Protein AF-A0AAV4YHL2-F1 (afdb_monomer_lite)

Foldseek 3Di:
DDLVLLLVLLQVLQCVVVDHADAPVRLVVQQVPDPDPQSHWAWLVRLCVLQVHDSVQLSVLSNPQAGPLGFGRFHFNHAYPVRTTTGRSNSSVVSSPPDRD

Radius of gyration: 12.8 Å; chains: 1; bounding box: 37×28×37 Å

pLDDT: mean 86.25, std 10.72, range [50.25, 96.12]

Sequence (101 aa):
MKHDEVIAKARAQAAIDGKPSQGIGAVGATNRMAKDYWDRKLSLKEVSVLLNVTMSALKVGIATGTLPDGRTCPRVSAVTGSRVMFFDGVEVKAVMEQKRR

Structure (mmCIF, N/CA/C/O backbone):
data_AF-A0AAV4YHL2-F1
#
_entry.id   AF-A0AAV4YHL2-F1
#
loop_
_atom_site.group_PDB
_atom_site.id
_atom_site.type_symbol
_atom_site.label_atom_id
_atom_site.label_alt_id
_atom_site.label_comp_id
_atom_site.label_asym_id
_atom_site.label_entity_id
_atom_site.label_seq_id
_atom_site.pdbx_PDB_ins_code
_atom_site.Cartn_x
_atom_site.Cartn_y
_atom_site.Cartn_z
_atom_site.occupancy
_atom_site.B_iso_or_equiv
_atom_site.auth_seq_id
_atom_site.auth_comp_id
_atom_site.auth_asym_id
_atom_site.auth_atom_id
_atom_site.pdbx_PDB_model_num
ATOM 1 N N . MET A 1 1 ? 0.097 0.958 19.007 1.00 62.22 1 MET A N 1
ATOM 2 C CA . MET A 1 1 ? 0.566 -0.103 18.089 1.00 62.22 1 MET A CA 1
ATOM 3 C C . MET A 1 1 ? 2.025 0.153 17.768 1.00 62.22 1 MET A C 1
ATOM 5 O O . MET A 1 1 ? 2.362 1.301 17.481 1.00 62.22 1 MET A O 1
ATOM 9 N N . LYS A 1 2 ? 2.896 -0.852 17.890 1.00 81.38 2 LYS A N 1
ATOM 10 C CA . LYS A 1 2 ? 4.342 -0.656 17.693 1.00 81.38 2 LYS A CA 1
ATOM 11 C C . LYS A 1 2 ? 4.667 -0.671 16.198 1.00 81.38 2 LYS A C 1
ATOM 13 O O . LYS A 1 2 ? 4.074 -1.429 15.438 1.00 81.38 2 LYS A O 1
ATOM 18 N N . HIS A 1 3 ? 5.606 0.169 15.761 1.00 80.69 3 HIS A N 1
ATOM 19 C CA . HIS A 1 3 ? 5.966 0.273 14.340 1.00 80.69 3 HIS A CA 1
ATOM 20 C C . HIS A 1 3 ? 6.421 -1.075 13.752 1.00 80.69 3 HIS A C 1
ATOM 22 O O . HIS A 1 3 ? 6.086 -1.385 12.611 1.00 80.69 3 HIS A O 1
ATOM 28 N N . ASP A 1 4 ? 7.099 -1.907 14.547 1.00 84.69 4 ASP A N 1
ATOM 29 C CA . ASP A 1 4 ? 7.560 -3.235 14.130 1.00 84.69 4 ASP A CA 1
ATOM 30 C C . ASP A 1 4 ? 6.414 -4.219 13.839 1.00 84.69 4 ASP A C 1
ATOM 32 O O . ASP A 1 4 ? 6.536 -5.033 12.927 1.00 84.69 4 ASP A O 1
ATOM 36 N N . GLU A 1 5 ? 5.274 -4.109 14.531 1.00 85.94 5 GLU A N 1
ATOM 37 C CA . GLU A 1 5 ? 4.090 -4.948 14.273 1.00 85.94 5 GLU A CA 1
ATOM 38 C C . GLU A 1 5 ? 3.492 -4.644 12.895 1.00 85.94 5 GLU A C 1
ATOM 40 O O . GLU A 1 5 ? 3.104 -5.553 12.158 1.00 85.94 5 GLU A O 1
ATOM 45 N N . VAL A 1 6 ? 3.472 -3.361 12.517 1.00 86.69 6 VAL A N 1
ATOM 46 C CA . VAL A 1 6 ? 3.022 -2.917 11.190 1.00 86.69 6 VAL A CA 1
ATOM 47 C C . VAL A 1 6 ? 3.952 -3.468 10.111 1.00 86.69 6 VAL A C 1
ATOM 49 O O . VAL A 1 6 ? 3.477 -3.985 9.105 1.00 86.69 6 VAL A O 1
ATOM 52 N N . ILE A 1 7 ? 5.271 -3.415 10.329 1.00 87.50 7 ILE A N 1
ATOM 53 C CA . ILE A 1 7 ? 6.257 -3.960 9.385 1.00 87.50 7 ILE A CA 1
ATOM 54 C C . ILE A 1 7 ? 6.133 -5.481 9.259 1.00 87.50 7 ILE A C 1
ATOM 56 O O . ILE A 1 7 ? 6.202 -6.000 8.146 1.00 87.50 7 ILE A O 1
ATOM 60 N N . ALA A 1 8 ? 5.927 -6.200 10.364 1.00 87.38 8 ALA A N 1
ATOM 61 C CA . ALA A 1 8 ? 5.736 -7.647 10.342 1.00 87.38 8 ALA A CA 1
ATOM 62 C C . ALA A 1 8 ? 4.487 -8.036 9.535 1.00 87.38 8 ALA A C 1
ATOM 64 O O . ALA A 1 8 ? 4.572 -8.890 8.652 1.00 87.38 8 ALA A O 1
ATOM 65 N N . LYS A 1 9 ? 3.355 -7.352 9.758 1.00 86.31 9 LYS A N 1
ATOM 66 C CA . LYS A 1 9 ? 2.130 -7.564 8.971 1.00 86.31 9 LYS A CA 1
ATOM 67 C C . LYS A 1 9 ? 2.300 -7.189 7.502 1.00 86.31 9 LYS A C 1
ATOM 69 O O . LYS A 1 9 ? 1.885 -7.952 6.638 1.00 86.31 9 LYS A O 1
ATOM 74 N N . ALA A 1 10 ? 2.956 -6.070 7.212 1.00 86.12 10 ALA A N 1
ATOM 75 C CA . ALA A 1 10 ? 3.250 -5.643 5.848 1.00 86.12 10 ALA A CA 1
ATOM 76 C C . ALA A 1 10 ? 4.118 -6.667 5.095 1.00 86.12 10 ALA A C 1
ATOM 78 O O . ALA A 1 10 ? 3.869 -6.960 3.929 1.00 86.12 10 ALA A O 1
ATOM 79 N N . ARG A 1 11 ? 5.119 -7.252 5.766 1.00 86.38 11 ARG A N 1
ATOM 80 C CA . ARG A 1 11 ? 5.947 -8.329 5.201 1.00 86.38 11 ARG A CA 1
ATOM 81 C C . ARG A 1 11 ? 5.147 -9.604 4.970 1.00 86.38 11 ARG A C 1
ATOM 83 O O . ARG A 1 11 ? 5.323 -10.226 3.930 1.00 86.38 11 ARG A O 1
ATOM 90 N N . ALA A 1 12 ? 4.275 -9.969 5.910 1.00 85.69 12 ALA A N 1
ATOM 91 C CA . ALA A 1 12 ? 3.386 -11.112 5.746 1.00 85.69 12 ALA A CA 1
ATOM 92 C C . ALA A 1 12 ? 2.458 -10.920 4.536 1.00 85.69 12 ALA A C 1
ATOM 94 O O . ALA A 1 12 ? 2.365 -11.817 3.711 1.00 85.69 12 ALA A O 1
ATOM 95 N N . GLN A 1 13 ? 1.858 -9.734 4.373 1.00 84.12 13 GLN A N 1
ATOM 96 C CA . GLN A 1 13 ? 1.044 -9.392 3.199 1.00 84.12 13 GLN A CA 1
ATOM 97 C C . GLN A 1 13 ? 1.842 -9.508 1.896 1.00 84.12 13 GLN A C 1
ATOM 99 O O . GLN A 1 13 ? 1.395 -10.180 0.971 1.00 84.12 13 GLN A O 1
ATOM 104 N N . ALA A 1 14 ? 3.051 -8.941 1.856 1.00 82.12 14 ALA A N 1
ATOM 105 C CA . ALA A 1 14 ? 3.900 -8.969 0.667 1.00 82.12 14 ALA A CA 1
ATOM 106 C C . ALA A 1 14 ? 4.380 -10.382 0.285 1.00 82.12 14 ALA A C 1
ATOM 108 O O . ALA A 1 14 ? 4.722 -10.614 -0.869 1.00 82.12 14 ALA A O 1
ATOM 109 N N . ALA A 1 15 ? 4.423 -11.321 1.236 1.00 77.12 15 ALA A N 1
ATOM 110 C CA . ALA A 1 15 ? 4.835 -12.702 0.993 1.00 77.12 15 ALA A CA 1
ATOM 111 C C . ALA A 1 15 ? 3.705 -13.598 0.445 1.00 77.12 15 ALA A C 1
ATOM 113 O O . ALA A 1 15 ? 3.995 -14.656 -0.113 1.00 77.12 15 ALA A O 1
ATOM 114 N N . ILE A 1 16 ? 2.434 -13.198 0.590 1.00 62.88 16 ILE A N 1
ATOM 115 C CA . ILE A 1 16 ? 1.267 -14.012 0.194 1.00 62.88 16 ILE A CA 1
ATOM 116 C C . ILE A 1 16 ? 1.166 -14.180 -1.331 1.00 62.88 16 ILE A C 1
ATOM 118 O O . ILE A 1 16 ? 0.682 -15.212 -1.786 1.00 62.88 16 ILE A O 1
ATOM 122 N N . ASP A 1 17 ? 1.713 -13.260 -2.131 1.00 58.66 17 ASP A N 1
ATOM 123 C CA . ASP A 1 17 ? 1.749 -13.384 -3.602 1.00 58.66 17 ASP A CA 1
ATOM 124 C C . ASP A 1 17 ? 2.791 -14.412 -4.110 1.00 58.66 17 ASP A C 1
ATOM 126 O O . ASP A 1 17 ? 3.163 -14.419 -5.287 1.00 58.66 17 ASP A O 1
ATOM 130 N N . GLY A 1 18 ? 3.314 -15.274 -3.227 1.00 50.25 18 GLY A N 1
ATOM 131 C CA . GLY A 1 18 ? 4.275 -16.331 -3.560 1.00 50.25 18 GLY A CA 1
ATOM 132 C C . GLY A 1 18 ? 5.667 -15.817 -3.931 1.00 50.25 18 GLY A C 1
ATOM 133 O O . GLY A 1 18 ? 6.530 -16.596 -4.335 1.00 50.25 18 GLY A O 1
ATOM 134 N N . LYS A 1 19 ? 5.907 -14.508 -3.795 1.00 56.41 19 LYS A N 1
ATOM 135 C CA . LYS A 1 19 ? 7.192 -13.867 -4.076 1.00 56.41 19 LYS A CA 1
ATOM 136 C C . LYS A 1 19 ? 7.783 -13.323 -2.774 1.00 56.41 19 LYS A C 1
ATOM 138 O O . LYS A 1 19 ? 7.076 -12.651 -2.025 1.00 56.41 19 LYS A O 1
ATOM 143 N N . PRO A 1 20 ? 9.072 -13.575 -2.484 1.00 57.31 20 PRO A N 1
ATOM 144 C CA . PRO A 1 20 ? 9.736 -12.931 -1.357 1.00 57.31 20 PRO A CA 1
ATOM 145 C C . PRO A 1 20 ? 9.651 -11.409 -1.514 1.00 57.31 20 PRO A C 1
ATOM 147 O O . PRO A 1 20 ? 9.652 -10.904 -2.641 1.00 57.31 20 PRO A O 1
ATOM 150 N N . SER A 1 21 ? 9.577 -10.679 -0.391 1.00 61.56 21 SER A N 1
ATOM 151 C CA . SER A 1 21 ? 9.403 -9.223 -0.418 1.00 61.56 21 SER A CA 1
ATOM 152 C C . SER A 1 21 ? 10.426 -8.587 -1.358 1.00 61.56 21 SER A C 1
ATOM 154 O O . SER A 1 21 ? 11.637 -8.711 -1.154 1.00 61.56 21 SER A O 1
ATOM 156 N N . GLN A 1 22 ? 9.935 -7.929 -2.404 1.00 67.06 22 GLN A N 1
ATOM 157 C CA . GLN A 1 22 ? 10.792 -7.399 -3.451 1.00 67.06 22 GLN A CA 1
ATOM 158 C C . GLN A 1 22 ? 11.656 -6.255 -2.907 1.00 67.06 22 GLN A C 1
ATOM 160 O O . GLN A 1 22 ? 11.159 -5.286 -2.332 1.00 67.06 22 GLN A O 1
ATOM 165 N N . GLY A 1 23 ? 12.976 -6.378 -3.070 1.00 71.19 23 GLY A N 1
ATOM 166 C CA . GLY A 1 23 ? 13.920 -5.326 -2.699 1.00 71.19 23 GLY A CA 1
ATOM 167 C C . GLY A 1 23 ? 13.742 -4.057 -3.545 1.00 71.19 23 GLY A C 1
ATOM 168 O O . GLY A 1 23 ? 13.063 -4.065 -4.572 1.00 71.19 23 GLY A O 1
ATOM 169 N N . ILE A 1 24 ? 14.410 -2.966 -3.147 1.00 74.00 24 ILE A N 1
ATOM 170 C CA . ILE A 1 24 ? 14.335 -1.653 -3.829 1.00 74.00 24 ILE A CA 1
ATOM 171 C C . ILE A 1 24 ? 14.595 -1.775 -5.339 1.00 74.00 24 ILE A C 1
ATOM 173 O O . ILE A 1 24 ? 13.893 -1.151 -6.131 1.00 74.00 24 ILE A O 1
ATOM 177 N N . GLY A 1 25 ? 15.558 -2.609 -5.751 1.00 79.69 25 GLY A N 1
ATOM 178 C CA . GLY A 1 25 ? 15.881 -2.815 -7.166 1.00 79.69 25 GLY A CA 1
ATOM 179 C C . GLY A 1 25 ? 14.724 -3.400 -7.985 1.00 79.69 25 GLY A C 1
ATOM 180 O O . GLY A 1 25 ? 14.486 -2.958 -9.105 1.00 79.69 25 GLY A O 1
ATOM 181 N N . ALA A 1 26 ? 13.958 -4.333 -7.414 1.00 81.44 26 ALA A N 1
ATOM 182 C CA . ALA A 1 26 ? 12.808 -4.950 -8.075 1.00 81.44 26 ALA A CA 1
ATOM 183 C C . ALA A 1 26 ? 11.602 -3.994 -8.153 1.00 81.44 26 ALA A C 1
ATOM 185 O O . ALA A 1 26 ? 10.940 -3.921 -9.190 1.00 81.44 26 ALA A O 1
ATOM 186 N N . VAL A 1 27 ? 11.384 -3.178 -7.114 1.00 85.62 27 VAL A N 1
ATOM 187 C CA . VAL A 1 27 ? 10.398 -2.081 -7.135 1.00 85.62 27 VAL A CA 1
ATOM 188 C C . VAL A 1 27 ? 10.754 -1.059 -8.222 1.00 85.62 27 VAL A C 1
ATOM 190 O O . VAL A 1 27 ? 9.911 -0.691 -9.037 1.00 85.62 27 VAL A O 1
ATOM 193 N N . GLY A 1 28 ? 12.022 -0.640 -8.287 1.00 86.19 28 GLY A N 1
ATOM 194 C CA . GLY A 1 28 ? 12.506 0.301 -9.299 1.00 86.19 28 GLY A CA 1
ATOM 195 C C . GLY A 1 28 ? 12.479 -0.258 -10.726 1.00 86.19 28 GLY A C 1
ATOM 196 O O . GLY A 1 28 ? 12.230 0.489 -11.668 1.00 86.19 28 GLY A O 1
ATOM 197 N N . ALA A 1 29 ? 12.718 -1.559 -10.914 1.00 85.81 29 ALA A N 1
ATOM 198 C CA . ALA A 1 29 ? 12.560 -2.218 -12.211 1.00 85.81 29 ALA A CA 1
ATOM 199 C C . ALA A 1 29 ? 11.090 -2.242 -12.651 1.00 85.81 29 ALA A C 1
ATOM 201 O O . ALA A 1 29 ? 10.788 -1.785 -13.750 1.00 85.81 29 ALA A O 1
ATOM 202 N N . THR A 1 30 ? 10.183 -2.665 -11.763 1.00 86.50 30 THR A N 1
ATOM 203 C CA . THR A 1 30 ? 8.731 -2.659 -12.014 1.00 86.50 30 THR A CA 1
ATOM 204 C C . THR A 1 30 ? 8.254 -1.268 -12.424 1.00 86.50 30 THR A C 1
ATOM 206 O O . THR A 1 30 ? 7.632 -1.105 -13.467 1.00 86.50 30 THR A O 1
ATOM 209 N N . ASN A 1 31 ? 8.639 -0.238 -11.667 1.00 90.31 31 ASN A N 1
ATOM 210 C CA . ASN A 1 31 ? 8.228 1.134 -11.952 1.00 90.31 31 ASN A CA 1
ATOM 211 C C . ASN A 1 31 ? 8.797 1.690 -13.264 1.00 90.31 31 ASN A C 1
ATOM 213 O O . ASN A 1 31 ? 8.155 2.541 -13.868 1.00 90.31 31 ASN A O 1
ATOM 217 N N . ARG A 1 32 ? 9.976 1.235 -13.714 1.00 91.31 32 ARG A N 1
ATOM 218 C CA . ARG A 1 32 ? 10.540 1.625 -15.020 1.00 91.31 32 ARG A CA 1
ATOM 219 C C . ARG A 1 32 ? 9.850 0.938 -16.197 1.00 91.31 32 ARG A C 1
ATOM 221 O O . ARG A 1 32 ? 9.851 1.488 -17.289 1.00 91.31 32 ARG A O 1
ATOM 228 N N . MET A 1 33 ? 9.315 -0.262 -15.985 1.00 90.88 33 MET A N 1
ATOM 229 C CA . MET A 1 33 ? 8.608 -1.030 -17.014 1.00 90.88 33 MET A CA 1
ATOM 230 C C . MET A 1 33 ? 7.109 -0.706 -17.085 1.00 90.88 33 MET A C 1
ATOM 232 O O . MET A 1 33 ? 6.453 -1.109 -18.044 1.00 90.88 33 MET A O 1
ATOM 236 N N . ALA A 1 34 ? 6.574 -0.007 -16.082 1.00 90.12 34 ALA A N 1
ATOM 237 C CA . ALA A 1 34 ? 5.180 0.409 -16.021 1.00 90.12 34 ALA A CA 1
ATOM 238 C C . ALA A 1 34 ? 4.818 1.308 -17.214 1.00 90.12 34 ALA A C 1
ATOM 240 O O . ALA A 1 34 ? 5.523 2.277 -17.502 1.00 90.12 34 ALA A O 1
ATOM 241 N N . LYS A 1 35 ? 3.714 0.982 -17.895 1.00 92.50 35 LYS A N 1
ATOM 242 C CA . LYS A 1 35 ? 3.187 1.777 -19.014 1.00 92.50 35 LYS A CA 1
ATOM 243 C C . LYS A 1 35 ? 2.173 2.803 -18.528 1.00 92.50 35 LYS A C 1
ATOM 245 O O . LYS A 1 35 ? 2.162 3.917 -19.039 1.00 92.50 35 LYS A O 1
ATOM 250 N N . ASP A 1 36 ? 1.415 2.448 -17.493 1.00 93.56 36 ASP A N 1
ATOM 251 C CA . ASP A 1 36 ? 0.479 3.338 -16.822 1.00 93.56 36 ASP A CA 1
ATOM 252 C C . ASP A 1 36 ? 0.893 3.632 -15.376 1.00 93.56 36 ASP A C 1
ATOM 254 O O . ASP A 1 36 ? 1.630 2.883 -14.730 1.00 93.56 36 ASP A O 1
ATOM 258 N N . TYR A 1 37 ? 0.382 4.739 -14.825 1.00 92.25 37 TYR A N 1
ATOM 259 C CA . TYR A 1 37 ? 0.640 5.117 -13.430 1.00 92.25 37 TYR A CA 1
ATOM 260 C C . TYR A 1 37 ? 0.231 4.013 -12.443 1.00 92.25 37 TYR A C 1
ATOM 262 O O . TYR A 1 37 ? 0.930 3.772 -11.460 1.00 92.25 37 TYR A O 1
ATOM 270 N N . TRP A 1 38 ? -0.878 3.327 -12.725 1.00 94.31 38 TRP A N 1
ATOM 271 C CA . TRP A 1 38 ? -1.442 2.296 -11.857 1.00 94.31 38 TRP A CA 1
ATOM 272 C C . TRP A 1 38 ? -0.711 0.952 -11.931 1.00 94.31 38 TRP A C 1
ATOM 274 O O . TRP A 1 38 ? -0.857 0.152 -11.015 1.00 94.31 38 TRP A O 1
ATOM 284 N N . ASP A 1 39 ? 0.145 0.741 -12.934 1.00 91.00 39 ASP A N 1
ATOM 285 C CA . ASP A 1 39 ? 1.010 -0.448 -13.011 1.00 91.00 39 ASP A CA 1
ATOM 286 C C . ASP A 1 39 ? 2.228 -0.343 -12.077 1.00 91.00 39 ASP A C 1
ATOM 288 O O . ASP A 1 39 ? 3.033 -1.270 -11.948 1.00 91.00 39 ASP A O 1
ATOM 292 N N . ARG A 1 40 ? 2.412 0.817 -11.438 1.00 93.12 40 ARG A N 1
ATOM 293 C CA . ARG A 1 40 ? 3.538 1.084 -10.547 1.00 93.12 40 ARG A CA 1
ATOM 294 C C . ARG A 1 40 ? 3.277 0.556 -9.143 1.00 93.12 40 ARG A C 1
ATOM 296 O O . ARG A 1 40 ? 2.155 0.493 -8.647 1.00 93.12 40 ARG A O 1
ATOM 303 N N . LYS A 1 41 ? 4.374 0.286 -8.444 1.00 92.81 41 LYS A N 1
ATOM 304 C CA . LYS A 1 41 ? 4.410 0.120 -6.996 1.00 92.81 41 LYS A CA 1
ATOM 305 C C . LYS A 1 41 ? 4.497 1.493 -6.331 1.00 92.81 41 LYS A C 1
ATOM 307 O O . LYS A 1 41 ? 5.485 2.213 -6.511 1.00 92.81 41 LYS A O 1
ATOM 312 N N . LEU A 1 42 ? 3.463 1.845 -5.574 1.00 94.94 42 LEU A N 1
ATOM 313 C CA . LEU A 1 42 ? 3.282 3.163 -4.961 1.00 94.94 42 LEU A CA 1
ATOM 314 C C . LEU A 1 42 ? 3.773 3.164 -3.516 1.00 94.94 42 LEU A C 1
ATOM 316 O O . LEU A 1 42 ? 3.530 2.217 -2.770 1.00 94.94 42 LEU A O 1
ATOM 320 N N . SER A 1 43 ? 4.463 4.221 -3.098 1.00 94.44 43 SER A N 1
ATOM 321 C CA . SER A 1 43 ? 4.957 4.353 -1.726 1.00 94.44 43 SER A CA 1
ATOM 322 C C . SER A 1 43 ? 3.837 4.660 -0.727 1.00 94.44 43 SER A C 1
ATOM 324 O O . SER A 1 43 ? 2.794 5.215 -1.073 1.00 94.44 43 SER A O 1
ATOM 326 N N . LEU A 1 44 ? 4.091 4.397 0.559 1.00 94.25 44 LEU A N 1
ATOM 327 C CA . LEU A 1 44 ? 3.180 4.763 1.654 1.00 94.25 44 LEU A CA 1
ATOM 328 C C . LEU A 1 44 ? 2.731 6.238 1.610 1.00 94.25 44 LEU A C 1
ATOM 330 O O . LEU A 1 44 ? 1.577 6.539 1.910 1.00 94.25 44 LEU A O 1
ATOM 334 N N . LYS A 1 45 ? 3.633 7.158 1.243 1.00 94.88 45 LYS A N 1
ATOM 335 C CA . LYS A 1 45 ? 3.317 8.588 1.142 1.00 94.88 45 LYS A CA 1
ATOM 336 C C . LYS A 1 45 ? 2.351 8.854 -0.014 1.00 94.88 45 LYS A C 1
ATOM 338 O O . LYS A 1 45 ? 1.336 9.508 0.203 1.00 94.88 45 LYS A O 1
ATOM 343 N N . GLU A 1 4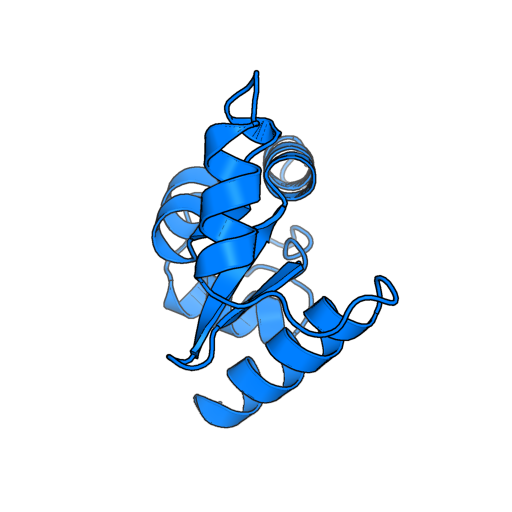6 ? 2.631 8.318 -1.201 1.00 95.94 46 GLU A N 1
ATOM 344 C CA . GLU A 1 46 ? 1.757 8.463 -2.376 1.00 95.94 46 GLU A CA 1
ATOM 345 C C . GLU A 1 46 ? 0.353 7.921 -2.090 1.00 95.94 46 GLU A C 1
ATOM 347 O O . GLU A 1 46 ? -0.632 8.627 -2.291 1.00 95.94 46 GLU A O 1
ATOM 352 N N . VAL A 1 47 ? 0.259 6.715 -1.524 1.00 96.12 47 VAL A N 1
ATOM 353 C CA . VAL A 1 47 ? -1.032 6.092 -1.201 1.00 96.12 47 VAL A CA 1
ATOM 354 C C . VAL A 1 47 ? -1.812 6.898 -0.165 1.00 96.12 47 VAL A C 1
ATOM 356 O O . VAL A 1 47 ? -3.021 7.055 -0.307 1.00 96.12 47 VAL A O 1
ATOM 359 N N . SER A 1 48 ? -1.148 7.464 0.849 1.00 95.12 48 SER A N 1
ATOM 360 C CA . SER A 1 48 ? -1.838 8.297 1.845 1.00 95.12 48 SER A CA 1
ATOM 361 C C . SER A 1 48 ? -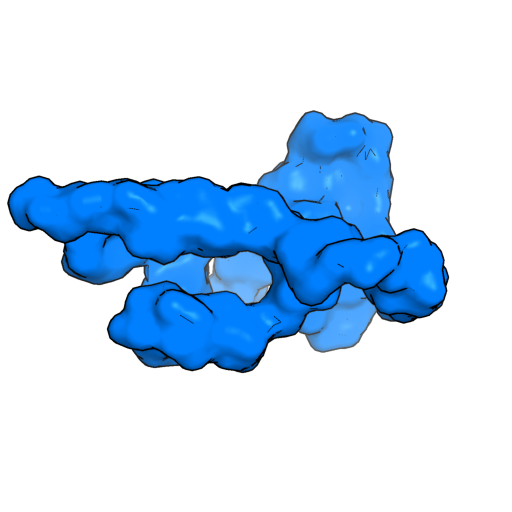2.501 9.533 1.220 1.00 95.12 48 SER A C 1
ATOM 363 O O . SER A 1 48 ? -3.629 9.870 1.574 1.00 95.12 48 SER A O 1
ATOM 365 N N . VAL A 1 49 ? -1.845 10.146 0.228 1.00 95.75 49 VAL A N 1
ATOM 366 C CA . VAL A 1 49 ? -2.388 11.288 -0.519 1.00 95.75 49 VAL A CA 1
ATOM 367 C C . VAL A 1 49 ? -3.550 10.849 -1.407 1.00 95.75 49 VAL A C 1
ATOM 369 O O . VAL A 1 49 ? -4.621 11.443 -1.337 1.00 95.75 49 VAL A O 1
ATOM 372 N N . LEU A 1 50 ? -3.370 9.779 -2.188 1.00 95.06 50 LEU A N 1
ATOM 373 C CA . LEU A 1 50 ? -4.394 9.263 -3.105 1.00 95.06 50 LEU A CA 1
ATOM 374 C C . LEU A 1 50 ? -5.678 8.842 -2.383 1.00 95.06 50 LEU A C 1
ATOM 376 O O . LEU A 1 50 ? -6.781 9.097 -2.860 1.00 95.06 50 LEU A O 1
ATOM 380 N N . LEU A 1 51 ? -5.541 8.220 -1.213 1.00 93.62 51 LEU A N 1
ATOM 381 C CA . LEU A 1 51 ? -6.676 7.782 -0.406 1.00 93.62 51 LEU A CA 1
ATOM 382 C C . LEU A 1 51 ? -7.240 8.885 0.494 1.00 93.62 51 LEU A C 1
ATOM 384 O O . LEU A 1 51 ? -8.258 8.646 1.142 1.00 93.62 51 LEU A O 1
ATOM 388 N N . ASN A 1 52 ? -6.619 10.066 0.531 1.00 93.50 52 ASN A N 1
ATOM 389 C CA . ASN A 1 52 ? -6.979 11.171 1.416 1.00 93.50 52 ASN A CA 1
ATOM 390 C C . ASN A 1 52 ? -7.067 10.745 2.898 1.00 93.50 52 ASN A C 1
ATOM 392 O O . ASN A 1 52 ? -8.053 10.999 3.592 1.00 93.50 52 ASN A O 1
ATOM 396 N N . VAL A 1 53 ? -6.032 10.047 3.374 1.00 93.50 53 VAL A N 1
ATOM 397 C CA . VAL A 1 53 ? -5.884 9.608 4.770 1.00 93.50 53 VAL A CA 1
ATOM 398 C C . VAL A 1 53 ? -4.498 9.971 5.290 1.00 93.50 53 VAL A C 1
ATOM 400 O O . VAL A 1 53 ? -3.541 10.108 4.533 1.00 93.50 53 VAL A O 1
ATOM 403 N N . THR A 1 54 ? -4.339 10.090 6.607 1.00 94.44 54 THR A N 1
ATOM 404 C CA . THR A 1 54 ? -3.003 10.307 7.179 1.00 94.44 54 THR A CA 1
ATOM 405 C C . THR A 1 54 ? -2.134 9.055 7.025 1.00 94.44 54 THR A C 1
ATOM 407 O O . THR A 1 54 ? -2.626 7.925 7.042 1.00 94.44 54 THR A O 1
ATOM 410 N N . MET A 1 55 ? -0.809 9.219 6.951 1.00 93.44 55 MET A N 1
ATOM 411 C CA . MET A 1 55 ? 0.109 8.068 6.945 1.00 93.44 55 MET A CA 1
ATOM 412 C C . MET A 1 55 ? -0.062 7.183 8.190 1.00 93.44 55 MET A C 1
ATOM 414 O O . MET A 1 55 ? 0.110 5.968 8.112 1.00 93.44 55 MET A O 1
ATOM 418 N N . SER A 1 56 ? -0.405 7.774 9.339 1.00 92.62 56 SER A N 1
ATOM 419 C CA . SER A 1 56 ? -0.692 7.036 10.573 1.00 92.62 56 SER A CA 1
ATOM 420 C C . SER A 1 56 ? -1.957 6.189 10.442 1.00 92.62 56 SER A C 1
ATOM 422 O O . SER A 1 56 ? -1.927 5.011 10.789 1.00 92.62 56 SER A O 1
ATOM 424 N N . ALA A 1 57 ? -3.033 6.748 9.881 1.00 93.00 57 ALA A N 1
ATOM 425 C CA . ALA A 1 57 ? -4.259 6.014 9.575 1.00 93.00 57 ALA A CA 1
ATOM 426 C C . ALA A 1 57 ? -4.003 4.853 8.608 1.00 93.00 57 ALA A C 1
ATOM 428 O O . ALA A 1 57 ? -4.466 3.742 8.851 1.00 93.00 57 ALA A O 1
ATOM 429 N N . LEU A 1 58 ? -3.207 5.083 7.560 1.00 94.38 58 LEU A N 1
ATOM 430 C CA . LEU A 1 58 ? -2.839 4.034 6.614 1.00 94.38 58 LEU A CA 1
ATOM 431 C C . LEU A 1 58 ? -2.031 2.916 7.292 1.00 94.38 58 LEU A C 1
ATOM 433 O O . LEU A 1 58 ? -2.314 1.747 7.072 1.00 94.38 58 LEU A O 1
ATOM 437 N N . LYS A 1 59 ? -1.081 3.243 8.181 1.00 93.38 59 LYS A N 1
ATOM 438 C CA . LYS A 1 59 ? -0.337 2.239 8.970 1.00 93.38 59 LYS A CA 1
ATOM 439 C C . LYS A 1 59 ? -1.246 1.406 9.875 1.00 93.38 59 LYS A C 1
ATOM 441 O O . LYS A 1 59 ? -1.032 0.203 9.995 1.00 93.38 59 LYS A O 1
ATOM 446 N N . VAL A 1 60 ? -2.244 2.031 10.504 1.00 91.88 60 VAL A N 1
ATOM 447 C CA . VAL A 1 60 ? -3.261 1.304 11.277 1.00 91.88 60 VAL A CA 1
ATOM 448 C C . VAL A 1 60 ? -4.060 0.394 10.349 1.00 91.88 60 VAL A C 1
ATOM 450 O O . VAL A 1 60 ? -4.198 -0.782 10.660 1.00 91.88 60 VAL A O 1
ATOM 453 N N . GLY A 1 61 ? -4.481 0.894 9.186 1.00 92.75 61 GLY A N 1
ATOM 454 C CA . GLY A 1 61 ? -5.200 0.114 8.180 1.00 92.75 61 GLY A CA 1
ATOM 455 C C . GLY A 1 61 ? -4.429 -1.104 7.678 1.00 92.75 61 GLY A C 1
ATOM 456 O O . GLY A 1 61 ? -5.005 -2.178 7.570 1.00 92.75 61 GLY A O 1
ATOM 457 N N . ILE A 1 62 ? -3.114 -0.994 7.468 1.00 92.50 62 ILE A N 1
ATOM 458 C CA . ILE A 1 62 ? -2.261 -2.144 7.114 1.00 92.50 62 ILE A CA 1
ATOM 459 C C . ILE A 1 62 ? -2.320 -3.211 8.210 1.00 92.50 62 ILE A C 1
ATOM 461 O O . ILE A 1 62 ? -2.325 -4.408 7.925 1.00 92.50 62 ILE A O 1
ATOM 465 N N . ALA A 1 63 ? -2.362 -2.787 9.473 1.00 89.69 63 ALA A N 1
ATOM 466 C CA . ALA A 1 63 ? -2.395 -3.705 10.594 1.00 89.69 63 ALA A CA 1
ATOM 467 C C . ALA A 1 63 ? -3.783 -4.314 10.835 1.00 89.69 63 ALA A C 1
ATOM 469 O O . ALA A 1 63 ? -3.865 -5.468 11.253 1.00 89.69 63 ALA A O 1
ATOM 470 N N . THR A 1 64 ? -4.864 -3.574 10.609 1.00 90.19 64 THR A N 1
ATOM 471 C CA . THR A 1 64 ? -6.239 -4.019 10.893 1.00 90.19 64 THR A CA 1
ATOM 472 C C . THR A 1 64 ? -6.955 -4.601 9.675 1.00 90.19 64 THR A C 1
ATOM 474 O O . THR A 1 64 ? -7.925 -5.327 9.847 1.00 90.19 64 THR A O 1
ATOM 477 N N . GLY A 1 65 ? -6.484 -4.307 8.463 1.00 90.75 65 GLY A N 1
ATOM 478 C CA . GLY A 1 65 ? -7.134 -4.636 7.191 1.00 90.75 65 GLY A CA 1
ATOM 479 C C . GLY A 1 65 ? -8.130 -3.579 6.695 1.00 90.75 65 GLY A C 1
ATOM 480 O O . GLY A 1 65 ? -8.574 -3.657 5.550 1.00 90.75 65 GLY A O 1
ATOM 481 N N . THR A 1 66 ? -8.444 -2.560 7.502 1.00 93.12 66 THR A N 1
ATOM 482 C CA . THR A 1 66 ? -9.526 -1.598 7.224 1.00 93.12 66 THR A CA 1
ATOM 483 C C . THR A 1 66 ? -9.077 -0.171 7.523 1.00 93.12 66 THR A C 1
ATOM 485 O O . THR A 1 66 ? -8.496 0.100 8.575 1.00 93.12 66 THR A O 1
ATOM 488 N N . LEU A 1 67 ? -9.349 0.751 6.600 1.00 92.81 67 LEU A N 1
ATOM 489 C CA . LEU A 1 67 ? -9.088 2.180 6.764 1.00 92.81 67 LEU A CA 1
ATOM 490 C C . LEU A 1 67 ? -10.106 2.822 7.725 1.00 92.81 67 LEU A C 1
ATOM 492 O O . LEU A 1 67 ? -11.204 2.294 7.899 1.00 92.81 67 LEU A O 1
ATOM 496 N N . PRO A 1 68 ? -9.798 3.986 8.330 1.00 87.81 68 PRO A N 1
ATOM 497 C CA . PRO A 1 68 ? -10.710 4.629 9.282 1.00 87.81 68 PRO A CA 1
ATOM 498 C C . PRO A 1 68 ? -12.071 5.021 8.702 1.00 87.81 68 PRO A C 1
ATOM 500 O O . PRO A 1 68 ? -13.024 5.181 9.453 1.00 87.81 68 PRO A O 1
ATOM 503 N N . ASP A 1 69 ? -12.164 5.188 7.383 1.00 87.81 69 ASP A N 1
ATOM 504 C CA . ASP A 1 69 ? -13.410 5.511 6.687 1.00 87.81 69 ASP A CA 1
ATOM 505 C C . ASP A 1 69 ? -14.168 4.271 6.187 1.00 87.81 69 ASP A C 1
ATOM 507 O O . ASP A 1 69 ? -15.049 4.379 5.339 1.00 87.81 69 ASP A O 1
ATOM 511 N N . GLY A 1 70 ? -13.824 3.086 6.703 1.00 88.19 70 GLY A N 1
ATOM 512 C CA . GLY A 1 70 ? -14.529 1.830 6.446 1.00 88.19 70 GLY A CA 1
ATOM 513 C C . GLY A 1 70 ? -14.138 1.125 5.148 1.00 88.19 70 GLY A C 1
ATOM 514 O O . GLY A 1 70 ? -14.530 -0.024 4.946 1.00 88.19 70 GLY A O 1
ATOM 515 N N . ARG A 1 71 ? -13.338 1.763 4.285 1.00 91.69 71 ARG A N 1
ATOM 516 C CA . ARG A 1 71 ? -12.787 1.123 3.083 1.00 91.69 71 ARG A CA 1
ATOM 517 C C . ARG A 1 71 ? -11.766 0.048 3.443 1.00 91.69 71 ARG A C 1
ATOM 519 O O . ARG A 1 71 ? -11.083 0.131 4.467 1.00 91.69 71 ARG A O 1
ATOM 526 N N . THR A 1 72 ? -11.611 -0.946 2.577 1.00 92.06 72 THR A N 1
ATOM 527 C CA . THR A 1 72 ? -10.555 -1.956 2.737 1.00 92.06 72 THR A CA 1
ATOM 528 C C . THR A 1 72 ? -9.182 -1.305 2.572 1.00 92.06 72 THR A C 1
ATOM 530 O O . THR A 1 72 ? -8.986 -0.476 1.685 1.00 92.06 72 THR A O 1
ATOM 533 N N . CYS A 1 73 ? -8.213 -1.664 3.416 1.00 92.88 73 CYS A N 1
ATOM 534 C CA . CYS A 1 73 ? -6.840 -1.203 3.226 1.00 92.88 73 CYS A CA 1
ATOM 535 C C . CYS A 1 7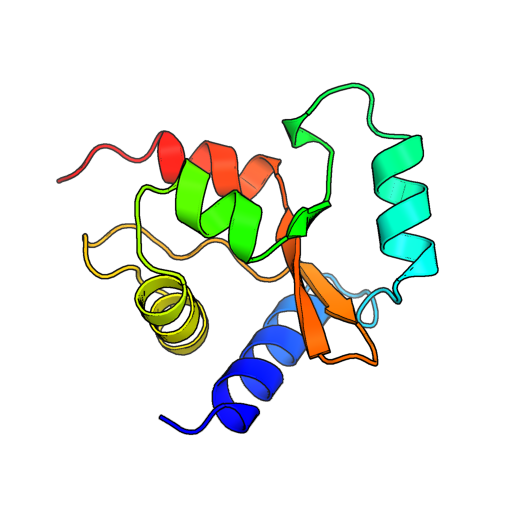3 ? -6.222 -1.911 2.007 1.00 92.88 73 CYS A C 1
ATOM 537 O O . CYS A 1 73 ? -6.290 -3.142 1.952 1.00 92.88 73 CYS A O 1
ATOM 539 N N . PRO A 1 74 ? -5.590 -1.190 1.057 1.00 93.06 74 PRO A N 1
ATOM 540 C CA . PRO A 1 74 ? -4.843 -1.844 -0.015 1.00 93.06 74 PRO A CA 1
ATOM 541 C C . PRO A 1 74 ? -3.713 -2.681 0.588 1.00 93.06 74 PRO A C 1
ATOM 543 O O . PRO A 1 74 ? -3.124 -2.299 1.610 1.00 93.06 74 PRO A O 1
ATOM 546 N N . ARG A 1 75 ? -3.410 -3.826 -0.023 1.00 89.06 75 ARG A N 1
ATOM 547 C CA . ARG A 1 75 ? -2.407 -4.745 0.510 1.00 89.06 75 ARG A CA 1
ATOM 548 C C . ARG A 1 75 ? -1.011 -4.218 0.219 1.00 89.06 75 ARG A C 1
ATOM 550 O O . ARG A 1 75 ? -0.730 -3.619 -0.823 1.00 89.06 75 ARG A O 1
ATOM 557 N N . VAL A 1 76 ? -0.101 -4.465 1.155 1.00 90.94 76 VAL A N 1
ATOM 558 C CA . VAL A 1 76 ? 1.316 -4.206 0.917 1.00 90.94 76 VAL A CA 1
ATOM 559 C C . VAL A 1 76 ? 1.857 -5.288 -0.011 1.00 90.94 76 VAL A C 1
ATOM 561 O O . VAL A 1 76 ? 1.831 -6.466 0.321 1.00 90.94 76 VAL A O 1
ATOM 564 N N . SER A 1 77 ? 2.376 -4.867 -1.161 1.00 89.31 77 SER A N 1
ATOM 565 C CA . SER A 1 77 ? 2.924 -5.757 -2.193 1.00 89.31 77 SER A CA 1
ATOM 566 C C . SER A 1 77 ? 4.441 -5.934 -2.092 1.00 89.31 77 SER A C 1
ATOM 568 O O . SER A 1 77 ? 4.993 -6.923 -2.565 1.00 89.31 77 SER A O 1
ATOM 570 N N . ALA A 1 78 ? 5.143 -4.983 -1.470 1.00 88.31 78 ALA A N 1
ATOM 571 C CA . ALA A 1 78 ? 6.569 -5.102 -1.202 1.00 88.31 78 ALA A CA 1
ATOM 572 C C . ALA A 1 78 ? 6.972 -4.325 0.053 1.00 88.31 78 ALA A C 1
ATOM 574 O O . ALA A 1 78 ? 6.454 -3.245 0.343 1.00 88.31 78 ALA A O 1
ATOM 575 N N . VAL A 1 79 ? 7.952 -4.867 0.775 1.00 88.12 79 VAL A N 1
ATOM 576 C CA . VAL A 1 79 ? 8.628 -4.192 1.883 1.00 88.12 79 VAL A CA 1
ATOM 577 C C . VAL A 1 79 ? 10.122 -4.284 1.641 1.00 88.12 79 VAL A C 1
ATOM 579 O O . VAL A 1 79 ? 10.664 -5.372 1.480 1.00 88.12 79 VAL A O 1
ATOM 582 N N . THR A 1 80 ? 10.804 -3.148 1.621 1.00 83.69 80 THR A N 1
ATOM 583 C CA . THR A 1 80 ? 12.244 -3.118 1.361 1.00 83.69 80 THR A CA 1
ATOM 584 C C . THR A 1 80 ? 13.059 -3.409 2.620 1.00 83.69 80 THR A C 1
ATOM 586 O O . THR A 1 80 ? 12.551 -3.340 3.744 1.00 83.69 80 THR A O 1
ATOM 589 N N . GLY A 1 81 ? 14.360 -3.683 2.455 1.00 75.94 81 GLY A N 1
ATOM 590 C CA . GLY A 1 81 ? 15.297 -3.823 3.580 1.00 75.94 81 GLY A CA 1
ATOM 591 C C . GLY A 1 81 ? 15.305 -2.598 4.505 1.00 75.94 81 GLY A C 1
ATOM 592 O O . GLY A 1 81 ? 15.348 -2.742 5.723 1.00 75.94 81 GLY A O 1
ATOM 593 N N . SER A 1 82 ? 15.117 -1.402 3.937 1.00 80.56 82 SER A N 1
ATOM 594 C CA . SER A 1 82 ? 14.972 -0.129 4.658 1.00 80.56 82 SER A CA 1
ATOM 595 C C . SER A 1 82 ? 13.580 0.092 5.271 1.00 80.56 82 SER A C 1
ATOM 597 O O . SER A 1 82 ? 13.257 1.210 5.660 1.00 80.56 82 SER A O 1
ATOM 599 N N . ARG A 1 83 ? 12.741 -0.951 5.354 1.00 83.81 83 ARG A N 1
ATOM 600 C CA . ARG A 1 83 ? 11.383 -0.925 5.932 1.00 83.81 83 ARG A CA 1
ATOM 601 C C . ARG A 1 83 ? 10.392 -0.013 5.193 1.00 83.81 83 ARG A C 1
ATOM 603 O O . ARG A 1 83 ? 9.360 0.360 5.750 1.00 83.81 83 ARG A O 1
ATOM 610 N N . VAL A 1 84 ? 10.670 0.328 3.935 1.00 87.62 84 VAL A N 1
ATOM 611 C CA . VAL A 1 84 ? 9.743 1.108 3.104 1.00 87.62 84 VAL A CA 1
ATOM 612 C C . VAL A 1 84 ? 8.693 0.170 2.522 1.00 87.62 84 VAL A C 1
ATOM 614 O O . VAL A 1 84 ? 9.038 -0.867 1.958 1.00 87.62 84 VAL A O 1
ATOM 617 N N . MET A 1 85 ? 7.423 0.538 2.673 1.00 91.31 85 MET A N 1
ATOM 618 C CA . MET A 1 85 ? 6.269 -0.231 2.208 1.00 91.31 85 MET A CA 1
ATOM 619 C C . MET A 1 85 ? 5.770 0.309 0.869 1.00 91.31 85 MET A C 1
ATOM 621 O O . MET A 1 85 ? 5.625 1.527 0.708 1.00 91.31 85 MET A O 1
ATOM 625 N N . PHE A 1 86 ? 5.483 -0.609 -0.050 1.00 93.06 86 PHE A N 1
ATOM 626 C CA . PHE A 1 86 ? 4.944 -0.323 -1.371 1.00 93.06 86 PHE A CA 1
ATOM 627 C C . PHE A 1 86 ? 3.671 -1.121 -1.642 1.00 93.06 86 PHE A C 1
ATOM 629 O O . PHE A 1 86 ? 3.562 -2.303 -1.308 1.00 93.06 86 PHE A O 1
ATOM 636 N N . PHE A 1 87 ? 2.727 -0.474 -2.305 1.00 93.75 87 PHE A N 1
ATOM 637 C CA . PHE A 1 87 ? 1.402 -0.988 -2.625 1.00 93.75 87 PHE A CA 1
ATOM 638 C C . PHE A 1 87 ? 1.280 -1.192 -4.125 1.00 93.75 87 PHE A C 1
ATOM 640 O O . PHE A 1 87 ? 1.970 -0.526 -4.899 1.00 93.75 87 PHE A O 1
ATOM 647 N N . ASP A 1 88 ? 0.404 -2.101 -4.528 1.00 92.12 88 ASP A N 1
ATOM 648 C CA . ASP A 1 88 ? 0.050 -2.231 -5.933 1.00 92.12 88 ASP A CA 1
ATOM 649 C C . ASP A 1 88 ? -0.855 -1.067 -6.359 1.00 92.12 88 ASP A C 1
ATOM 651 O O . ASP A 1 88 ? -1.865 -0.797 -5.703 1.00 92.12 88 ASP A O 1
ATOM 655 N N . GLY A 1 89 ? -0.494 -0.354 -7.429 1.00 92.88 89 GLY A N 1
ATOM 656 C CA . GLY A 1 89 ? -1.292 0.761 -7.925 1.00 92.88 89 GLY A CA 1
ATOM 657 C C . GLY A 1 89 ? -2.701 0.336 -8.347 1.00 92.88 89 GLY A C 1
ATOM 658 O O . GLY A 1 89 ? -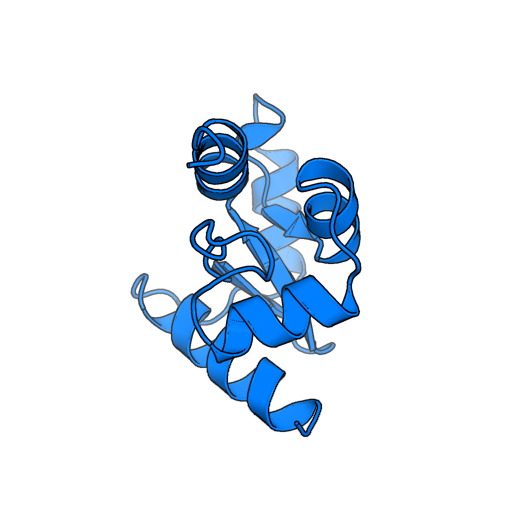3.650 1.078 -8.093 1.00 92.88 89 GLY A O 1
ATOM 659 N N . VAL A 1 90 ? -2.876 -0.873 -8.886 1.00 92.75 90 VAL A N 1
ATOM 660 C CA . VAL A 1 90 ? -4.193 -1.390 -9.288 1.00 92.75 90 VAL A CA 1
ATOM 661 C C . VAL A 1 90 ? -5.104 -1.567 -8.073 1.00 92.75 90 VAL A C 1
ATOM 663 O O . VAL A 1 90 ? -6.268 -1.166 -8.108 1.00 92.75 90 VAL A O 1
ATOM 666 N N . GLU A 1 91 ? -4.577 -2.094 -6.964 1.00 92.31 91 GLU A N 1
ATOM 667 C CA . GLU A 1 91 ? -5.351 -2.218 -5.723 1.00 92.31 91 GLU A CA 1
ATOM 668 C C . GLU A 1 91 ? -5.691 -0.857 -5.121 1.00 92.31 91 GLU A C 1
ATOM 670 O O . GLU A 1 91 ? -6.812 -0.643 -4.661 1.00 92.31 91 GLU A O 1
ATOM 675 N N . VAL A 1 92 ? -4.745 0.085 -5.138 1.00 94.31 92 VAL A N 1
ATOM 676 C CA . VAL A 1 92 ? -4.983 1.444 -4.635 1.00 94.31 92 VAL A CA 1
ATOM 677 C C . VAL A 1 92 ? -6.099 2.114 -5.434 1.00 94.31 92 VAL A C 1
ATOM 679 O O . VAL A 1 92 ? -7.004 2.691 -4.832 1.00 94.31 92 VAL A O 1
ATOM 682 N N . LYS A 1 93 ? -6.088 1.979 -6.765 1.00 94.69 93 LYS A N 1
ATOM 683 C CA . LYS A 1 93 ? -7.160 2.470 -7.636 1.00 94.69 93 LYS A CA 1
ATOM 684 C C . LYS A 1 93 ? -8.509 1.847 -7.274 1.00 94.69 93 LYS A C 1
ATOM 686 O O . LYS A 1 93 ? -9.481 2.573 -7.088 1.00 94.69 93 LYS A O 1
ATOM 691 N N . ALA A 1 94 ? -8.556 0.528 -7.086 1.00 93.06 94 ALA A N 1
ATOM 692 C CA . ALA A 1 94 ? -9.783 -0.162 -6.694 1.00 93.06 94 ALA A CA 1
ATOM 693 C C . ALA A 1 94 ? -10.333 0.348 -5.348 1.00 93.06 94 ALA A C 1
ATOM 695 O O . ALA A 1 94 ? -11.535 0.561 -5.214 1.00 93.06 94 ALA A O 1
ATOM 696 N N . VAL A 1 95 ? -9.468 0.607 -4.359 1.00 93.44 95 VAL A N 1
ATOM 697 C CA . VAL A 1 95 ? -9.871 1.186 -3.062 1.00 93.44 95 VAL A CA 1
ATOM 698 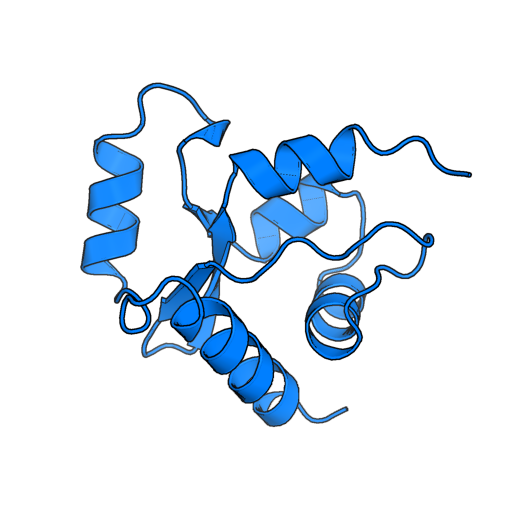C C . VAL A 1 95 ? -10.360 2.631 -3.205 1.00 93.44 95 VAL A C 1
ATOM 700 O O . VAL A 1 95 ? -11.275 3.043 -2.491 1.00 93.44 95 VAL A O 1
ATOM 703 N N . MET A 1 96 ? -9.789 3.420 -4.119 1.00 91.81 96 MET A N 1
ATOM 704 C CA . MET A 1 96 ? -10.288 4.771 -4.412 1.00 91.81 96 MET A CA 1
ATOM 705 C C . MET A 1 96 ? -11.699 4.753 -5.006 1.00 91.81 96 MET A C 1
ATOM 707 O O . MET A 1 96 ? -12.493 5.642 -4.711 1.00 91.81 96 MET A O 1
ATOM 711 N N . GLU A 1 97 ? -12.013 3.740 -5.810 1.00 90.31 97 GLU A N 1
ATOM 712 C CA . GLU A 1 97 ? -13.316 3.572 -6.460 1.00 90.31 97 GLU A CA 1
ATOM 713 C C . GLU A 1 97 ? -14.383 2.964 -5.529 1.00 90.31 97 GLU A C 1
ATOM 715 O O . GLU A 1 97 ? -15.577 3.004 -5.845 1.00 90.31 97 GLU A O 1
ATOM 720 N N . GLN A 1 98 ? -13.998 2.452 -4.350 1.00 86.19 98 GLN A N 1
ATOM 721 C CA . GLN A 1 98 ? -14.955 2.028 -3.326 1.00 86.19 98 GLN A CA 1
ATOM 722 C C . GLN A 1 98 ? -15.770 3.239 -2.854 1.00 86.19 98 GLN A C 1
ATOM 724 O O . GLN A 1 98 ? -15.262 4.124 -2.160 1.00 86.19 98 GLN A O 1
ATOM 729 N N . LYS A 1 99 ? -17.061 3.273 -3.212 1.00 62.88 99 LYS A N 1
ATOM 730 C CA . LYS A 1 99 ? -17.997 4.276 -2.692 1.00 62.88 99 LYS A CA 1
ATOM 731 C C . LYS A 1 99 ? -17.977 4.238 -1.165 1.00 62.88 99 LYS A C 1
ATOM 733 O O . LYS A 1 99 ? -18.137 3.171 -0.571 1.00 62.88 99 LYS A O 1
ATOM 738 N N . ARG A 1 100 ? -17.818 5.413 -0.549 1.00 59.22 100 ARG A N 1
ATOM 739 C CA . ARG A 1 100 ? -18.072 5.610 0.882 1.00 59.22 100 ARG A CA 1
ATOM 740 C C . ARG A 1 100 ? -19.507 5.158 1.155 1.00 59.22 100 ARG A C 1
ATOM 742 O O . ARG A 1 100 ? -20.428 5.710 0.555 1.00 59.22 100 ARG A O 1
ATOM 749 N N . ARG A 1 101 ? -19.656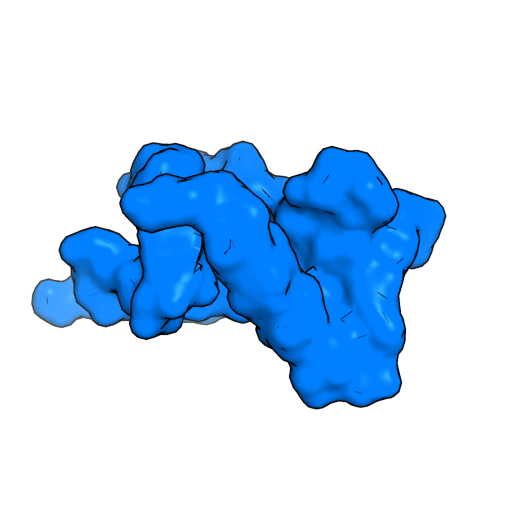 4.090 1.937 1.00 53.62 101 ARG A N 1
ATOM 750 C CA . ARG A 1 101 ? -20.960 3.638 2.430 1.00 53.62 101 ARG A CA 1
ATOM 751 C C . ARG A 1 101 ? -21.477 4.600 3.487 1.00 53.62 101 ARG A C 1
ATOM 753 O O . ARG A 1 101 ? -20.628 5.167 4.209 1.00 53.62 101 ARG A O 1
#

Secondary structure (DSSP, 8-state):
--HHHHHHHHHHHHHTTSSPPPPHHHHHHHHHH-SSGGGSEEEHHHHHHHTT--HHHHHHHHHHSB-TTSPBPPPEEEE-TT--EEEEHHHHHHHHHS---

Organism: Aeromonas caviae (NCBI:txid648)